Protein AF-A0A2G6NUS9-F1 (afdb_monomer_lite)

Secondary structure (DSSP, 8-state):
---HHHHHH-S-------TTS-TT-GGGHHHHHHHHHHHHHHHHHHHHHHHHHHHSHHHHHHHHHHHHHHH-

Structure (mmCIF, N/CA/C/O backbone):
data_AF-A0A2G6NUS9-F1
#
_entry.id   AF-A0A2G6NUS9-F1
#
loop_
_atom_site.group_PDB
_atom_site.id
_atom_site.type_symbol
_atom_site.label_atom_id
_atom_site.label_alt_id
_atom_site.label_comp_id
_atom_site.label_asym_id
_atom_site.label_entity_id
_atom_site.label_seq_id
_atom_site.pdbx_PDB_ins_code
_atom_site.Cartn_x
_atom_site.Cartn_y
_atom_site.Cartn_z
_atom_site.occupancy
_atom_site.B_iso_or_equiv
_atom_site.auth_seq_id
_atom_site.auth_comp_id
_atom_site.auth_asym_id
_atom_site.auth_atom_id
_atom_site.pdbx_PDB_model_num
ATOM 1 N N . ARG A 1 1 ? -0.902 -12.166 -10.510 1.00 63.75 1 ARG A N 1
ATOM 2 C CA . ARG A 1 1 ? -2.076 -11.933 -9.622 1.00 63.75 1 ARG A CA 1
ATOM 3 C C . ARG A 1 1 ? -1.817 -12.624 -8.286 1.00 63.75 1 ARG A C 1
ATOM 5 O O . ARG A 1 1 ? -1.229 -13.696 -8.314 1.00 63.75 1 ARG A O 1
ATOM 12 N N . LEU A 1 2 ? -2.214 -12.033 -7.150 1.00 74.50 2 LEU A N 1
ATOM 13 C CA . LEU A 1 2 ? -2.156 -12.726 -5.851 1.00 74.50 2 LEU A CA 1
ATOM 14 C C . LEU A 1 2 ? -3.052 -13.976 -5.873 1.00 74.50 2 LEU A C 1
ATOM 16 O O . LEU A 1 2 ? -4.113 -13.959 -6.498 1.00 74.50 2 LEU A O 1
ATOM 20 N N . ASN A 1 3 ? -2.626 -15.040 -5.189 1.00 84.50 3 ASN A N 1
ATOM 21 C CA . ASN A 1 3 ? -3.420 -16.258 -5.031 1.00 84.50 3 ASN A CA 1
ATOM 22 C C . ASN A 1 3 ? -4.739 -15.936 -4.298 1.00 84.50 3 ASN A C 1
ATOM 24 O O . ASN A 1 3 ? -4.743 -15.199 -3.308 1.00 84.50 3 ASN A O 1
ATOM 28 N N . GLN A 1 4 ? -5.850 -16.509 -4.774 1.00 84.50 4 GLN A N 1
ATOM 29 C CA . GLN A 1 4 ? -7.178 -16.388 -4.167 1.00 84.50 4 GLN A CA 1
ATOM 30 C C . GLN A 1 4 ? -7.177 -16.729 -2.675 1.00 84.50 4 GLN A C 1
ATOM 32 O O . GLN A 1 4 ? -7.824 -16.028 -1.903 1.00 84.50 4 GLN A O 1
ATOM 37 N N . PHE A 1 5 ? -6.416 -17.745 -2.260 1.00 85.00 5 PHE A N 1
ATOM 38 C CA . PHE A 1 5 ? -6.310 -18.125 -0.853 1.00 85.00 5 PHE A CA 1
ATOM 39 C C . PHE A 1 5 ? -5.752 -16.981 0.006 1.00 85.00 5 PHE A C 1
ATOM 41 O O . PHE A 1 5 ? -6.361 -16.601 1.002 1.00 85.00 5 PHE A O 1
ATOM 48 N N . SER A 1 6 ? -4.647 -16.364 -0.425 1.00 81.75 6 SER A N 1
ATOM 49 C CA . SER A 1 6 ? -4.036 -15.231 0.280 1.00 81.75 6 SER A CA 1
ATOM 50 C C . SER A 1 6 ? -4.989 -14.040 0.371 1.00 81.75 6 SER A C 1
ATOM 52 O O . SER A 1 6 ? -5.058 -13.388 1.410 1.00 81.75 6 SER A O 1
ATOM 54 N N . CYS A 1 7 ? -5.759 -13.777 -0.689 1.00 84.25 7 CYS A N 1
ATOM 55 C CA . CYS A 1 7 ? -6.784 -12.734 -0.682 1.00 84.25 7 CYS A CA 1
ATOM 56 C C . CYS A 1 7 ? -7.955 -13.069 0.252 1.00 84.25 7 CYS A C 1
ATOM 58 O O . CYS A 1 7 ? -8.468 -12.171 0.911 1.00 84.25 7 CYS A O 1
ATOM 60 N N . ALA A 1 8 ? -8.364 -14.338 0.330 1.00 85.25 8 ALA A N 1
ATOM 61 C CA . ALA A 1 8 ? -9.462 -14.782 1.185 1.00 85.25 8 ALA A CA 1
ATOM 62 C C . ALA A 1 8 ? -9.125 -14.677 2.680 1.00 85.25 8 ALA A C 1
ATOM 64 O O . ALA A 1 8 ? -10.013 -14.447 3.499 1.00 85.25 8 ALA A O 1
ATOM 65 N N . THR A 1 9 ? -7.848 -14.825 3.042 1.00 87.69 9 THR A N 1
ATOM 66 C CA . THR A 1 9 ? -7.382 -14.727 4.433 1.00 87.69 9 THR A CA 1
ATOM 67 C C . THR A 1 9 ? -6.880 -13.338 4.822 1.00 87.69 9 THR A C 1
ATOM 69 O O . THR A 1 9 ? -6.634 -13.088 6.001 1.00 87.69 9 THR A O 1
ATOM 72 N N . ALA A 1 10 ? -6.676 -12.440 3.859 1.00 90.25 10 ALA A N 1
ATOM 73 C CA . ALA A 1 10 ? -6.164 -11.106 4.134 1.00 90.25 10 ALA A CA 1
ATOM 74 C C . ALA A 1 10 ? -7.228 -10.213 4.786 1.00 90.25 10 ALA A C 1
ATOM 76 O O . ALA A 1 10 ? -8.363 -10.107 4.330 1.00 90.25 10 ALA A O 1
ATOM 77 N N . ASP A 1 11 ? -6.818 -9.487 5.824 1.00 90.50 11 ASP A N 1
ATOM 78 C CA . ASP A 1 11 ? -7.656 -8.486 6.489 1.00 90.50 11 ASP A CA 1
ATOM 79 C C . ASP A 1 11 ? -7.830 -7.202 5.661 1.00 90.50 11 ASP A C 1
ATOM 81 O O . ASP A 1 11 ? -8.815 -6.476 5.812 1.00 90.50 11 ASP A O 1
ATOM 85 N N . PHE A 1 12 ? -6.838 -6.893 4.825 1.00 93.12 12 PHE A N 1
ATOM 86 C CA . PHE A 1 12 ? -6.804 -5.717 3.968 1.00 93.12 12 PHE A CA 1
ATOM 87 C C . PHE A 1 12 ? -5.858 -5.976 2.794 1.00 93.12 12 PHE A C 1
ATOM 89 O O . PHE A 1 12 ? -4.746 -6.458 2.995 1.00 93.12 12 PHE A O 1
ATOM 96 N N . VAL A 1 13 ? -6.282 -5.640 1.575 1.00 92.94 13 VAL A N 1
ATOM 97 C CA . VAL A 1 13 ? -5.480 -5.826 0.358 1.00 92.94 13 VAL A CA 1
ATOM 98 C C . VAL A 1 13 ? -5.352 -4.494 -0.374 1.00 92.94 13 VAL A C 1
ATOM 100 O O . VAL A 1 13 ? -6.343 -3.789 -0.585 1.00 92.94 13 VAL A O 1
ATOM 103 N N . ILE A 1 14 ? -4.124 -4.164 -0.772 1.00 93.81 14 ILE A N 1
ATOM 104 C CA . ILE A 1 14 ? -3.802 -3.048 -1.664 1.00 93.81 14 ILE A CA 1
ATOM 105 C C . ILE A 1 14 ? -3.310 -3.658 -2.974 1.00 93.81 14 ILE A C 1
ATOM 107 O O . ILE A 1 14 ? -2.399 -4.481 -2.973 1.00 93.81 14 ILE A O 1
ATOM 111 N N . THR A 1 15 ? -3.939 -3.277 -4.081 1.00 92.19 15 THR A N 1
ATOM 112 C CA . THR A 1 15 ? -3.664 -3.816 -5.417 1.00 92.19 15 THR A CA 1
ATOM 113 C C . THR A 1 15 ? -3.135 -2.699 -6.315 1.00 92.19 15 THR A C 1
ATOM 115 O O . THR A 1 15 ? -3.943 -2.039 -6.973 1.00 92.19 15 THR A O 1
ATOM 118 N N . PRO A 1 16 ? -1.819 -2.424 -6.310 1.00 93.81 16 PRO A N 1
ATOM 119 C CA . PRO A 1 16 ? -1.241 -1.477 -7.253 1.00 93.81 16 PRO A CA 1
ATOM 120 C C . PRO A 1 16 ? -1.335 -2.027 -8.676 1.00 93.81 16 PRO A C 1
ATOM 122 O O . PRO A 1 16 ? -1.165 -3.228 -8.899 1.00 93.81 16 PRO A O 1
ATOM 125 N N . ASP A 1 17 ? -1.602 -1.142 -9.629 1.00 93.00 17 ASP A N 1
ATOM 126 C CA . ASP A 1 17 ? -1.656 -1.504 -11.039 1.00 93.00 17 ASP A CA 1
ATOM 127 C C . ASP A 1 17 ? -0.242 -1.581 -11.622 1.00 93.00 17 ASP A C 1
ATOM 129 O O . ASP A 1 17 ? 0.389 -0.565 -11.890 1.00 93.00 17 ASP A O 1
ATOM 133 N N . VAL A 1 18 ? 0.290 -2.790 -11.768 1.00 92.31 18 VAL A N 1
ATOM 134 C CA . VAL A 1 18 ? 1.647 -3.048 -12.281 1.00 92.31 18 VAL A CA 1
ATOM 135 C C . VAL A 1 18 ? 1.626 -4.008 -13.469 1.00 92.31 18 VAL A C 1
ATOM 137 O O . VAL A 1 18 ? 2.639 -4.630 -13.769 1.00 92.31 18 VAL A O 1
ATOM 140 N N . THR A 1 19 ? 0.476 -4.172 -14.134 1.00 88.75 19 THR A N 1
ATOM 141 C CA . THR A 1 19 ? 0.335 -5.151 -15.228 1.00 88.75 19 THR A CA 1
ATOM 142 C C . THR A 1 19 ? 1.174 -4.823 -16.457 1.00 88.75 19 THR A C 1
ATOM 144 O O . THR A 1 19 ? 1.409 -5.713 -17.268 1.00 88.75 19 THR A O 1
ATOM 147 N N . ASP A 1 20 ? 1.659 -3.587 -16.562 1.00 90.94 20 ASP A N 1
ATOM 148 C CA . ASP A 1 20 ? 2.504 -3.126 -17.667 1.00 90.94 20 ASP A CA 1
ATOM 149 C C . ASP A 1 20 ? 3.953 -3.625 -17.567 1.00 90.94 20 ASP A C 1
ATOM 151 O O . ASP A 1 20 ? 4.711 -3.503 -18.526 1.00 90.94 20 ASP A O 1
ATOM 155 N N . PHE A 1 21 ? 4.358 -4.175 -16.417 1.00 91.06 21 PHE A N 1
ATOM 156 C CA . PHE A 1 21 ? 5.735 -4.596 -16.174 1.00 91.06 21 PHE A CA 1
ATOM 157 C C . PHE A 1 21 ? 5.854 -6.117 -16.187 1.00 91.06 21 PHE A C 1
ATOM 159 O O . PHE A 1 21 ? 5.132 -6.831 -15.484 1.00 91.06 21 PHE A O 1
ATOM 166 N N . HIS A 1 22 ? 6.811 -6.628 -16.962 1.00 91.00 22 HIS A N 1
ATOM 167 C CA . HIS A 1 22 ? 7.161 -8.040 -16.914 1.00 91.00 22 HIS A CA 1
ATOM 168 C C . HIS A 1 22 ? 7.865 -8.360 -15.587 1.00 91.00 22 HIS A C 1
ATOM 170 O O . HIS A 1 22 ? 8.664 -7.573 -15.086 1.00 91.00 22 HIS A O 1
ATOM 176 N N . TRP A 1 23 ? 7.611 -9.541 -15.018 1.00 89.06 23 TRP A N 1
ATOM 177 C CA . TRP A 1 23 ? 8.141 -9.913 -13.698 1.00 89.06 23 TRP A CA 1
ATOM 178 C C . TRP A 1 23 ? 9.679 -9.951 -13.632 1.00 89.06 23 TRP A C 1
ATOM 180 O O . TRP A 1 23 ? 10.244 -9.778 -12.557 1.00 89.06 23 TRP A O 1
ATOM 190 N N . ALA A 1 24 ? 10.338 -10.180 -14.771 1.00 92.25 24 ALA A N 1
ATOM 191 C CA . ALA A 1 24 ? 11.797 -10.198 -14.902 1.00 92.25 24 ALA A CA 1
ATOM 192 C C . ALA A 1 24 ? 12.394 -8.862 -15.391 1.00 92.25 24 ALA A C 1
ATOM 194 O O . ALA A 1 24 ? 13.593 -8.789 -15.649 1.00 92.25 24 ALA A O 1
ATOM 195 N N . ASP A 1 25 ? 11.581 -7.812 -15.548 1.00 93.44 25 ASP A N 1
ATOM 196 C CA . ASP A 1 25 ? 12.080 -6.474 -15.866 1.00 93.44 25 ASP A CA 1
ATOM 197 C C . ASP A 1 25 ? 12.509 -5.752 -14.583 1.00 93.44 25 ASP A C 1
ATOM 199 O O . ASP A 1 25 ? 11.745 -5.033 -13.934 1.00 93.44 25 ASP A O 1
ATOM 203 N N . PHE A 1 26 ? 13.768 -5.955 -14.205 1.00 91.50 26 PHE A N 1
ATOM 204 C CA . PHE A 1 26 ? 14.352 -5.295 -13.040 1.00 91.50 26 PHE A CA 1
ATOM 205 C C . PHE A 1 26 ? 14.598 -3.792 -13.263 1.00 91.50 26 PHE A C 1
ATOM 207 O O . PHE A 1 26 ? 14.751 -3.054 -12.287 1.00 91.50 26 PHE A O 1
ATOM 214 N N . GLY A 1 27 ? 14.589 -3.318 -14.517 1.00 95.38 27 GLY A N 1
ATOM 215 C CA . GLY A 1 27 ? 14.709 -1.897 -14.854 1.00 95.38 27 GLY A CA 1
ATOM 216 C C . GLY A 1 27 ? 13.469 -1.093 -14.456 1.00 95.38 27 GLY A C 1
ATOM 217 O O . GLY A 1 27 ? 13.578 0.063 -14.049 1.00 95.38 27 GLY A O 1
ATOM 218 N N . ALA A 1 28 ? 12.296 -1.727 -14.455 1.00 93.50 28 ALA A N 1
ATOM 219 C CA . ALA A 1 28 ? 11.032 -1.122 -14.037 1.00 93.50 28 ALA A CA 1
ATOM 220 C C . ALA A 1 28 ? 10.859 -0.965 -12.510 1.00 93.50 28 ALA A C 1
ATOM 222 O O . ALA A 1 28 ? 9.813 -0.500 -12.045 1.00 93.50 28 ALA A O 1
ATOM 223 N N . GLY A 1 29 ? 11.862 -1.333 -11.703 1.00 93.38 29 GLY A N 1
ATOM 224 C CA . GLY A 1 29 ? 11.747 -1.382 -10.243 1.00 93.38 29 GLY A CA 1
ATOM 225 C C . GLY A 1 29 ? 11.262 -0.076 -9.601 1.00 93.38 29 GLY A C 1
ATOM 226 O O . GLY A 1 29 ? 10.425 -0.107 -8.697 1.00 93.38 29 GLY A O 1
ATOM 227 N N . GLU A 1 30 ? 11.728 1.078 -10.086 1.00 95.94 30 GLU A N 1
ATOM 228 C CA . GLU A 1 30 ? 11.304 2.380 -9.554 1.00 95.94 30 GLU A CA 1
ATOM 229 C C . GLU A 1 30 ? 9.849 2.719 -9.900 1.00 95.94 30 GLU A C 1
ATOM 231 O O . GLU A 1 30 ? 9.092 3.199 -9.051 1.00 95.94 30 GLU A O 1
ATOM 236 N N . ALA A 1 31 ? 9.418 2.403 -11.122 1.00 94.94 31 ALA A N 1
ATOM 237 C CA . ALA A 1 31 ? 8.038 2.606 -11.539 1.00 94.94 31 ALA A CA 1
ATOM 238 C C . ALA A 1 31 ? 7.081 1.730 -10.712 1.00 94.94 31 ALA A C 1
ATOM 240 O O . ALA A 1 31 ? 6.078 2.226 -10.194 1.00 94.94 31 ALA A O 1
ATOM 241 N N . CYS A 1 32 ? 7.433 0.460 -10.484 1.00 95.12 32 CYS A N 1
ATOM 242 C CA . CYS A 1 32 ? 6.697 -0.437 -9.589 1.00 95.12 32 CYS A CA 1
ATOM 243 C C . CYS A 1 32 ? 6.586 0.126 -8.162 1.00 95.12 32 CYS A C 1
ATOM 245 O O . CYS A 1 32 ? 5.494 0.124 -7.584 1.00 95.12 32 CYS A O 1
ATOM 247 N N . ARG A 1 33 ? 7.688 0.650 -7.600 1.00 95.31 33 ARG A N 1
ATOM 248 C CA . ARG A 1 33 ? 7.690 1.288 -6.270 1.00 95.31 33 ARG A CA 1
ATOM 249 C C . ARG A 1 33 ? 6.762 2.494 -6.221 1.00 95.31 33 ARG A C 1
ATOM 2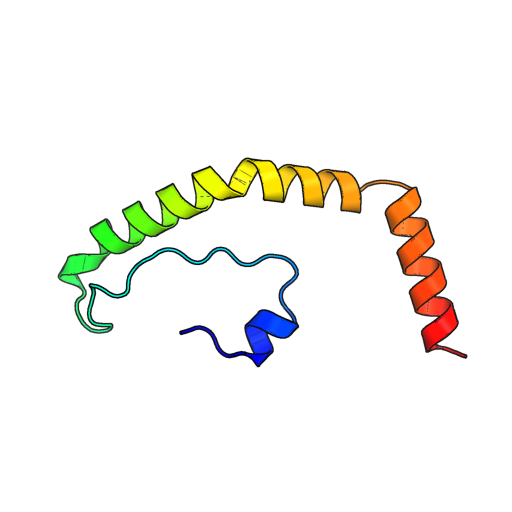51 O O . ARG A 1 33 ? 5.946 2.592 -5.305 1.00 95.31 33 ARG A O 1
ATOM 258 N N . THR A 1 34 ? 6.838 3.366 -7.222 1.00 97.31 34 THR A N 1
ATOM 259 C CA . THR A 1 34 ? 6.000 4.568 -7.305 1.00 97.31 34 THR A CA 1
ATOM 260 C C . THR A 1 34 ? 4.517 4.200 -7.376 1.00 97.31 34 THR A C 1
ATOM 262 O O . THR A 1 34 ? 3.714 4.731 -6.609 1.00 97.31 34 THR A O 1
ATOM 265 N N . ARG A 1 35 ? 4.134 3.229 -8.217 1.00 96.62 35 ARG A N 1
ATOM 266 C CA . ARG A 1 35 ? 2.737 2.768 -8.305 1.00 96.62 35 ARG A CA 1
ATOM 267 C C . ARG A 1 35 ? 2.252 2.128 -7.001 1.00 96.62 35 ARG A C 1
ATOM 269 O O . ARG A 1 35 ? 1.131 2.393 -6.565 1.00 96.62 35 ARG A O 1
ATOM 276 N N . GLY A 1 36 ? 3.106 1.346 -6.336 1.00 96.50 36 GLY A N 1
ATOM 277 C CA . GLY A 1 36 ? 2.845 0.803 -5.000 1.00 96.50 36 GLY A CA 1
ATOM 278 C C . GLY A 1 36 ? 2.598 1.890 -3.952 1.00 96.50 36 GLY A C 1
ATOM 279 O O . GLY A 1 36 ? 1.634 1.816 -3.183 1.00 96.50 36 GLY A O 1
ATOM 280 N N . TYR A 1 37 ? 3.437 2.925 -3.951 1.00 97.94 37 TYR A N 1
ATOM 281 C CA . TYR A 1 37 ? 3.321 4.069 -3.052 1.00 97.94 37 TYR A CA 1
ATOM 282 C C . TYR A 1 37 ? 2.018 4.843 -3.279 1.00 97.94 37 TYR A C 1
ATOM 284 O O . TYR A 1 37 ? 1.274 5.076 -2.323 1.00 97.94 37 TYR A O 1
ATOM 292 N N . THR A 1 38 ? 1.693 5.173 -4.530 1.00 97.94 38 THR A N 1
ATOM 293 C CA . THR A 1 38 ? 0.459 5.886 -4.890 1.00 97.94 38 THR A CA 1
ATOM 294 C C . THR A 1 38 ? -0.785 5.107 -4.468 1.00 97.94 38 THR A C 1
ATOM 296 O O . THR A 1 38 ? -1.592 5.621 -3.691 1.00 97.94 38 THR A O 1
ATOM 299 N N . ALA A 1 39 ? -0.892 3.830 -4.855 1.00 97.69 39 ALA A N 1
ATOM 300 C CA . ALA A 1 39 ? -2.028 2.985 -4.477 1.00 97.69 39 ALA A CA 1
ATOM 301 C C . ALA A 1 39 ? -2.171 2.848 -2.951 1.00 97.69 39 ALA A C 1
ATOM 303 O O . ALA A 1 39 ? -3.278 2.798 -2.410 1.00 97.69 39 ALA A O 1
ATOM 304 N N . THR A 1 40 ? -1.047 2.817 -2.231 1.00 97.50 40 THR A N 1
ATOM 305 C CA . THR A 1 40 ? -1.057 2.785 -0.767 1.00 97.50 40 THR A CA 1
ATOM 306 C C . THR A 1 40 ? -1.583 4.087 -0.187 1.00 97.50 40 THR A C 1
ATOM 308 O O . THR A 1 40 ? -2.460 4.047 0.675 1.00 97.50 40 THR A O 1
ATOM 311 N N . ARG A 1 41 ? -1.104 5.242 -0.664 1.00 98.25 41 ARG A N 1
ATOM 312 C CA . ARG A 1 41 ? -1.564 6.554 -0.188 1.00 98.25 41 ARG A CA 1
ATOM 313 C C . ARG A 1 41 ? -3.062 6.742 -0.365 1.00 98.25 41 ARG A C 1
ATOM 315 O O . ARG A 1 41 ? -3.716 7.214 0.560 1.00 98.25 41 ARG A O 1
ATOM 322 N N . GLU A 1 42 ? -3.609 6.317 -1.496 1.00 97.81 42 GLU A N 1
ATOM 323 C CA . GLU A 1 42 ? -5.048 6.382 -1.771 1.00 97.81 42 GLU A CA 1
ATOM 324 C C . GLU A 1 42 ? -5.869 5.499 -0.818 1.00 97.81 42 GLU A C 1
ATOM 326 O O . GLU A 1 42 ? -6.969 5.862 -0.398 1.00 97.81 42 GLU A O 1
ATOM 331 N N . ARG A 1 43 ? -5.341 4.330 -0.434 1.00 97.44 43 ARG A N 1
ATOM 332 C CA . ARG A 1 43 ? -6.028 3.379 0.457 1.00 97.44 43 ARG A CA 1
ATOM 333 C C . ARG A 1 43 ? -5.770 3.628 1.942 1.00 97.44 43 ARG A C 1
ATOM 335 O O . ARG A 1 43 ? -6.526 3.120 2.777 1.00 97.44 43 ARG A O 1
ATOM 342 N N . LEU A 1 44 ? -4.756 4.421 2.284 1.00 97.06 44 LEU A N 1
ATOM 343 C CA . LEU A 1 44 ? -4.322 4.664 3.657 1.00 97.06 44 LEU A CA 1
ATOM 344 C C . LEU A 1 44 ? -5.436 5.222 4.565 1.00 97.06 44 LEU A C 1
ATOM 346 O O . LEU A 1 44 ? -5.596 4.683 5.663 1.00 97.06 44 LEU A O 1
ATOM 350 N N . PRO A 1 45 ? -6.272 6.199 4.150 1.00 97.50 45 PRO A N 1
ATOM 351 C CA . PRO A 1 45 ? -7.353 6.700 5.004 1.00 97.50 45 PRO A CA 1
ATOM 352 C C . PRO A 1 45 ? -8.367 5.613 5.378 1.00 97.50 45 PRO A C 1
ATOM 354 O O . PRO A 1 45 ? -8.824 5.535 6.524 1.00 97.50 45 PRO A O 1
ATOM 357 N N . ARG A 1 46 ? -8.687 4.722 4.428 1.00 96.25 46 ARG A N 1
ATOM 358 C CA . ARG A 1 46 ? -9.563 3.571 4.676 1.00 96.25 46 ARG A CA 1
ATOM 359 C C . ARG A 1 46 ? -8.910 2.605 5.659 1.00 96.25 46 ARG A C 1
ATOM 361 O O . ARG A 1 46 ? -9.563 2.225 6.626 1.00 96.25 46 ARG A O 1
ATOM 368 N N . LEU A 1 47 ? -7.640 2.250 5.453 1.00 95.94 47 LEU A N 1
ATOM 369 C CA . LEU A 1 47 ? -6.903 1.373 6.368 1.00 95.94 47 LEU A CA 1
ATOM 370 C C . LEU A 1 47 ? -6.894 1.937 7.795 1.00 95.94 47 LEU A C 1
ATOM 372 O O . LEU A 1 47 ? -7.217 1.230 8.747 1.00 95.94 47 LEU A O 1
ATOM 376 N N . GLN A 1 48 ? -6.597 3.228 7.950 1.00 96.62 48 GLN A N 1
ATOM 377 C CA . GLN A 1 48 ? -6.610 3.891 9.253 1.00 96.62 48 GLN A CA 1
ATOM 378 C C . GLN A 1 48 ? -7.989 3.825 9.924 1.00 96.62 48 GLN A C 1
ATOM 380 O O . GLN A 1 48 ? -8.071 3.612 11.134 1.00 96.62 48 GLN A O 1
ATOM 385 N N . ARG A 1 49 ? -9.080 3.974 9.162 1.00 95.94 49 ARG A N 1
ATOM 386 C CA . ARG A 1 49 ? -10.446 3.820 9.683 1.00 95.94 49 ARG A CA 1
ATOM 387 C C . ARG A 1 49 ? -10.710 2.398 10.180 1.00 95.94 49 ARG A C 1
ATOM 389 O O . ARG A 1 49 ? -11.208 2.244 11.293 1.00 95.94 49 ARG A O 1
ATOM 396 N N . GLU A 1 50 ? -10.336 1.383 9.405 1.00 94.25 50 GLU A N 1
ATOM 397 C CA . GLU A 1 50 ? -10.481 -0.024 9.807 1.00 94.25 50 GLU A CA 1
ATOM 398 C C . GLU A 1 50 ? -9.664 -0.339 11.069 1.00 94.25 50 GLU A C 1
ATOM 400 O O . GLU A 1 50 ? -10.161 -0.983 11.993 1.00 94.25 50 GLU A O 1
ATOM 405 N N . LEU A 1 51 ? -8.431 0.170 11.166 1.00 94.75 51 LEU A N 1
ATOM 406 C CA . LEU A 1 51 ? -7.589 0.006 12.355 1.00 94.75 51 LEU A CA 1
ATOM 407 C C . LEU A 1 51 ? -8.203 0.667 13.594 1.00 94.75 51 LEU A C 1
ATOM 409 O O . LEU A 1 51 ? -8.198 0.072 14.672 1.00 94.75 51 LEU A O 1
ATOM 413 N N . ARG A 1 52 ? -8.771 1.873 13.457 1.00 95.69 52 ARG A N 1
ATOM 414 C CA . ARG A 1 52 ? -9.493 2.531 14.560 1.00 95.69 52 ARG A CA 1
ATOM 415 C C . ARG A 1 52 ? -10.697 1.707 15.010 1.00 95.69 52 ARG A C 1
ATOM 417 O O . ARG A 1 52 ? -10.866 1.495 16.208 1.00 95.69 52 ARG A O 1
ATOM 424 N N . TRP A 1 53 ? -11.487 1.188 14.071 1.00 93.62 53 TRP A N 1
ATOM 425 C CA . TRP A 1 53 ? -12.620 0.316 14.382 1.00 93.62 53 TRP A CA 1
ATOM 426 C C . TRP A 1 53 ? -12.187 -0.963 15.109 1.00 93.62 53 TRP A C 1
ATOM 428 O O . TRP A 1 53 ? -12.770 -1.308 16.136 1.00 93.62 53 TRP A O 1
ATOM 438 N N . ARG A 1 54 ? -11.115 -1.625 14.657 1.00 91.44 54 ARG A N 1
ATOM 439 C CA . ARG A 1 54 ? -10.573 -2.829 15.314 1.00 91.44 54 ARG A CA 1
ATOM 440 C C . ARG A 1 54 ? -10.129 -2.590 16.758 1.00 91.44 54 ARG A C 1
ATOM 442 O O . ARG A 1 54 ? -10.158 -3.513 17.568 1.00 91.44 54 ARG A O 1
ATOM 449 N N . ARG A 1 55 ? -9.729 -1.362 17.095 1.00 92.44 55 ARG A N 1
ATOM 450 C CA . ARG A 1 55 ? -9.350 -0.975 18.465 1.00 92.44 55 ARG A CA 1
ATOM 451 C C . ARG A 1 55 ? -10.552 -0.697 19.372 1.00 92.44 55 ARG A C 1
ATOM 453 O O . ARG A 1 55 ? -10.372 -0.632 20.587 1.00 92.44 55 ARG A O 1
ATOM 460 N N . SER A 1 56 ? -11.749 -0.546 18.809 1.00 92.81 56 SER A N 1
ATOM 461 C CA . SER A 1 56 ? -12.959 -0.199 19.554 1.00 92.81 56 SER A CA 1
ATOM 462 C C . SER A 1 56 ? -13.469 -1.353 20.431 1.00 92.81 56 SER A C 1
ATOM 464 O O . SER A 1 56 ? -13.294 -2.533 20.114 1.00 92.81 56 SER A O 1
ATOM 466 N N . LEU A 1 57 ? -14.130 -1.012 21.542 1.00 90.88 57 LEU A N 1
ATOM 467 C CA . LEU A 1 57 ? -14.768 -1.989 22.433 1.00 90.88 57 LEU A CA 1
ATOM 468 C C . LEU A 1 57 ? -15.841 -2.841 21.726 1.00 90.88 57 LEU A C 1
ATOM 470 O O . LEU A 1 57 ? -15.815 -4.060 21.912 1.00 90.88 57 LEU A O 1
ATOM 474 N N . PRO A 1 58 ? -16.714 -2.280 20.860 1.00 92.88 58 PRO A N 1
ATOM 475 C CA . PRO A 1 58 ? -17.690 -3.075 20.115 1.00 92.88 58 PRO A CA 1
ATOM 476 C C . PRO A 1 58 ? -17.052 -4.173 19.258 1.00 92.88 58 PRO A C 1
ATOM 478 O O . PRO A 1 58 ? -17.549 -5.299 19.210 1.00 92.88 58 PRO A O 1
ATOM 481 N N . PHE A 1 59 ? -15.919 -3.885 18.611 1.00 90.75 59 PHE A N 1
ATOM 482 C CA . PHE A 1 59 ? -15.215 -4.891 17.818 1.00 90.75 59 PHE A CA 1
ATOM 483 C C . PHE A 1 59 ? -14.664 -6.031 18.687 1.00 90.75 59 PHE A C 1
ATOM 485 O O . PHE A 1 59 ? -14.782 -7.202 18.317 1.0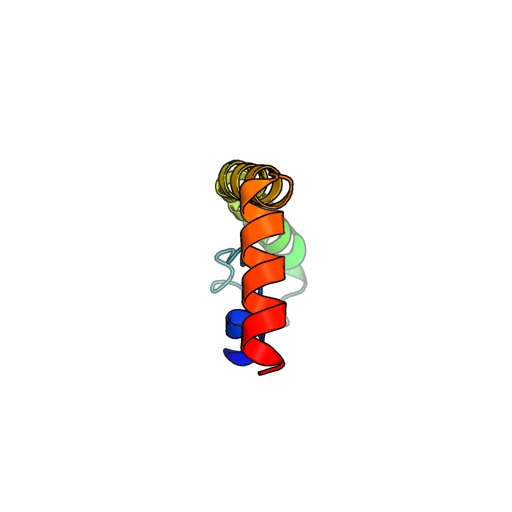0 90.75 59 PHE A O 1
ATOM 492 N N . LYS A 1 60 ? -14.097 -5.706 19.856 1.00 91.50 60 LYS A N 1
ATOM 493 C CA . LYS A 1 60 ? -13.597 -6.708 20.811 1.00 91.50 60 LYS A CA 1
ATOM 494 C C . LYS A 1 60 ? -14.723 -7.610 21.319 1.00 91.50 60 L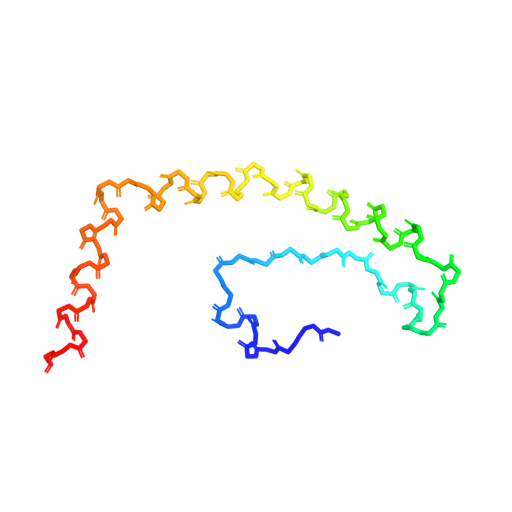YS A C 1
ATOM 496 O O . LYS A 1 60 ? -14.558 -8.828 21.317 1.00 91.50 60 LYS A O 1
ATOM 501 N N . ALA A 1 61 ? -15.873 -7.029 21.668 1.00 92.38 61 ALA A N 1
ATOM 502 C CA . ALA A 1 61 ? -17.061 -7.781 22.067 1.00 92.38 61 ALA A CA 1
ATOM 503 C C . ALA A 1 61 ? -17.529 -8.728 20.947 1.00 92.38 61 ALA A C 1
ATOM 505 O O . ALA A 1 61 ? -17.661 -9.928 21.174 1.00 92.38 61 ALA A O 1
ATOM 506 N N . LYS A 1 62 ? -17.649 -8.228 19.707 1.00 91.81 62 LYS A N 1
ATOM 507 C CA . LYS A 1 62 ? -17.993 -9.046 18.530 1.00 91.81 62 LYS A CA 1
ATOM 508 C C . LYS A 1 62 ? -17.052 -10.243 18.353 1.00 91.81 62 LYS A C 1
ATOM 510 O O . LYS A 1 62 ? -17.509 -11.352 18.076 1.00 91.81 62 LYS A O 1
ATOM 515 N N . LYS A 1 63 ? -15.738 -10.038 18.492 1.00 89.44 63 LYS A N 1
ATOM 516 C CA . LYS A 1 63 ? -14.741 -11.114 18.360 1.00 89.44 63 LYS A CA 1
ATOM 517 C C . LYS A 1 63 ? -14.849 -12.157 19.471 1.00 89.44 63 LYS A C 1
ATOM 519 O O . LYS A 1 63 ? -14.685 -13.340 19.183 1.00 89.44 63 LYS A O 1
ATOM 524 N N . LEU A 1 64 ? -15.145 -11.739 20.701 1.00 90.06 64 LEU A N 1
ATOM 525 C CA . LEU A 1 64 ? -15.367 -12.654 21.820 1.00 90.06 64 LEU A CA 1
ATOM 526 C C . LEU A 1 64 ? -16.583 -13.554 21.563 1.00 90.06 64 LEU A C 1
ATOM 528 O O . LEU A 1 64 ? -16.462 -14.773 21.656 1.00 90.06 64 LEU A O 1
ATOM 532 N N . THR A 1 65 ? -17.713 -12.981 21.142 1.00 91.81 65 THR A N 1
ATOM 533 C CA . THR A 1 65 ? -18.922 -13.747 20.800 1.00 91.81 65 THR A CA 1
ATOM 534 C C . THR A 1 65 ? -18.661 -14.746 19.672 1.00 91.81 65 THR A C 1
ATOM 536 O O . THR A 1 65 ? -19.028 -15.911 19.785 1.00 91.81 65 THR A O 1
ATOM 539 N N . GLN A 1 66 ? -17.962 -14.330 18.608 1.00 88.62 66 GLN A N 1
ATOM 540 C CA . GLN A 1 66 ? -17.571 -15.231 17.515 1.00 88.62 66 GLN A CA 1
ATOM 541 C C . GLN A 1 66 ? -16.675 -16.385 17.980 1.00 88.62 66 GLN A C 1
ATOM 543 O O . GLN A 1 66 ? -16.756 -17.474 17.419 1.00 88.62 66 GLN A O 1
ATOM 548 N N . LYS A 1 67 ? -15.805 -16.154 18.971 1.00 87.06 67 LYS A N 1
ATOM 549 C CA . LYS A 1 67 ? -14.958 -17.203 19.544 1.00 87.06 67 LYS A CA 1
ATOM 550 C C . LYS A 1 67 ? -15.794 -18.218 20.324 1.00 87.06 67 LYS A C 1
ATOM 552 O O . LYS A 1 67 ? -15.606 -19.407 20.111 1.00 87.06 67 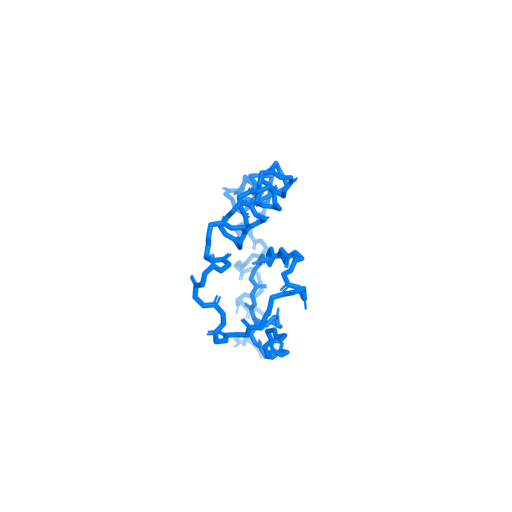LYS A O 1
ATOM 557 N N . ILE A 1 68 ? -16.724 -17.753 21.161 1.00 88.06 68 ILE A N 1
ATOM 558 C CA . ILE A 1 68 ? -17.624 -18.618 21.943 1.00 88.06 68 ILE A CA 1
ATOM 559 C C . ILE A 1 68 ? -18.470 -19.491 21.005 1.00 88.06 68 ILE A C 1
ATOM 561 O O . ILE A 1 68 ? -18.443 -20.709 21.124 1.00 88.06 68 ILE A O 1
ATOM 565 N N . LEU A 1 69 ? -19.110 -18.881 20.000 1.00 85.06 69 LEU A N 1
ATOM 566 C CA . LEU A 1 69 ? -19.937 -19.577 19.002 1.00 85.06 69 LEU A CA 1
ATOM 567 C C . LEU A 1 69 ? -19.183 -20.622 18.168 1.00 85.06 69 LEU A C 1
ATOM 569 O O . LEU A 1 69 ? -19.808 -21.512 17.617 1.00 85.06 69 LEU A O 1
ATOM 573 N N . ARG A 1 70 ? -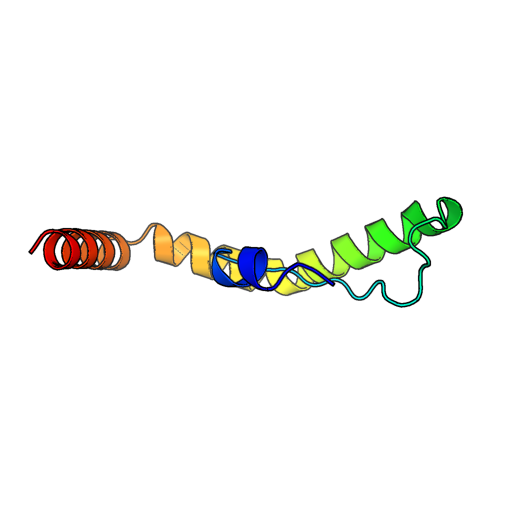17.860 -20.501 18.013 1.00 81.00 70 ARG A N 1
ATOM 574 C CA . ARG A 1 70 ? -17.040 -21.490 17.290 1.00 81.00 70 ARG A CA 1
ATOM 575 C C . ARG A 1 70 ? -16.576 -22.652 18.168 1.00 81.00 70 ARG A C 1
ATOM 577 O O . ARG A 1 70 ? -16.022 -23.607 17.638 1.00 81.00 70 ARG A O 1
ATOM 584 N N . MET A 1 71 ? -16.713 -22.527 19.487 1.00 64.94 71 MET A N 1
ATOM 585 C CA . MET A 1 71 ? -16.354 -23.558 20.466 1.00 64.94 71 MET A CA 1
ATOM 586 C C . MET A 1 71 ? -17.567 -24.375 20.935 1.00 64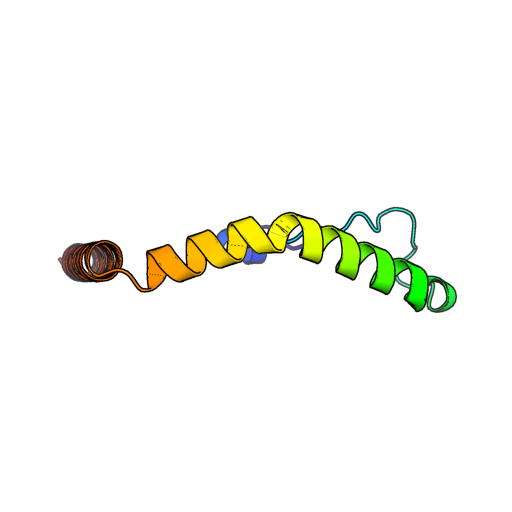.94 71 MET A C 1
ATOM 588 O O . MET A 1 71 ? -17.378 -25.334 21.678 1.00 64.94 71 MET A O 1
ATOM 592 N N . THR A 1 72 ? -18.778 -23.971 20.539 1.00 54.75 72 THR A N 1
ATOM 593 C CA . THR A 1 72 ? -20.045 -24.681 20.792 1.00 54.75 72 THR A CA 1
ATOM 594 C C . THR A 1 72 ? -20.451 -25.419 19.528 1.00 54.75 72 THR A C 1
ATOM 596 O O . THR A 1 72 ? -20.974 -26.543 19.659 1.00 54.75 72 THR A O 1
#

Sequence (72 aa):
RLNQFSCATADFVITPDVTDFHWADFGAGEACRTRGYTATRERLPRLQRELRWRRSLPFKAKKLTQKILRMT

pLDDT: mean 90.76, std 7.73, range [54.75, 98.25]

Radius of gyration: 17.61 Å; chains: 1; bounding box: 35×31×40 Å

Foldseek 3Di:
DDDPVCVVPDPDDQDFPPPVDDPPPPVCVVVVVVSSVVSCVVCVVVVVVVVVVCPDPVVVVVVVVVVVVVVD